Protein AF-A0A7C6R440-F1 (afdb_monomer)

Foldseek 3Di:
DDPPDDDDDDQLQPPDLVVLLVCCVVVVDPQVCCCPRNVWHADPVSHTPPVSSVVSSVVVVVVD

Sequence (64 aa):
LQTAGGGGFGPPLEREPERVRRDVLEGLIERQTAEEIYGVVLTEQLAVDEERTREKRQKLRSSH

pLDDT: mean 83.58, std 17.83, range [40.41, 96.25]

Structure (mmCIF, N/CA/C/O backbone):
data_AF-A0A7C6R440-F1
#
_entry.id   AF-A0A7C6R440-F1
#
loop_
_atom_site.group_PDB
_atom_site.id
_atom_site.type_symbol
_atom_site.label_atom_id
_atom_site.label_alt_id
_atom_site.label_comp_id
_atom_site.label_asym_id
_atom_site.label_entity_id
_atom_site.label_seq_id
_atom_site.pdbx_PDB_ins_code
_atom_site.Cartn_x
_atom_site.Cartn_y
_atom_site.Cartn_z
_atom_site.occupancy
_atom_site.B_iso_or_equiv
_atom_site.auth_seq_id
_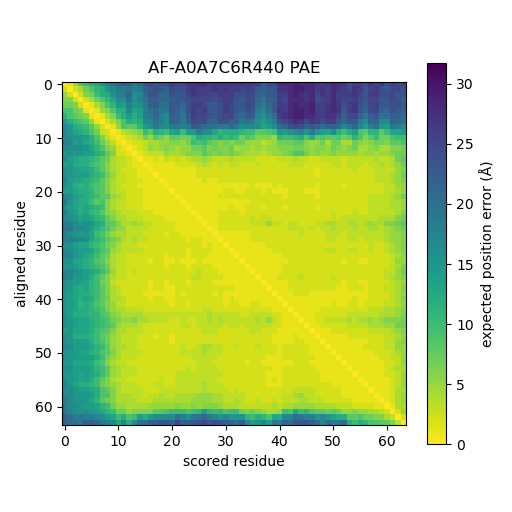atom_site.auth_comp_id
_atom_site.auth_asym_id
_atom_site.auth_atom_id
_atom_site.pdbx_PDB_model_num
ATOM 1 N N . LEU A 1 1 ? 4.773 25.007 -6.950 1.00 40.41 1 LEU A N 1
ATOM 2 C CA . LEU A 1 1 ? 4.412 23.945 -7.916 1.00 40.41 1 LEU A CA 1
ATOM 3 C C . LEU A 1 1 ? 5.366 22.782 -7.682 1.00 40.41 1 LEU A C 1
ATOM 5 O O . LEU A 1 1 ? 6.498 22.836 -8.137 1.00 40.41 1 LEU A O 1
ATOM 9 N N . GLN A 1 2 ? 4.977 21.823 -6.838 1.00 44.03 2 GLN A N 1
ATOM 10 C CA . GLN A 1 2 ? 5.818 20.670 -6.509 1.00 44.03 2 GLN A CA 1
ATOM 11 C C . GLN A 1 2 ? 5.660 19.628 -7.610 1.00 44.03 2 GLN A C 1
ATOM 13 O O . GLN A 1 2 ? 4.693 18.873 -7.640 1.00 44.03 2 GLN A O 1
ATOM 18 N N . THR A 1 3 ? 6.601 19.628 -8.543 1.00 49.62 3 THR A N 1
ATOM 19 C CA . THR A 1 3 ? 6.754 18.572 -9.537 1.00 49.62 3 THR A CA 1
ATOM 20 C C . THR A 1 3 ? 7.282 17.338 -8.802 1.00 49.62 3 THR A C 1
ATOM 22 O O . THR A 1 3 ? 8.485 17.208 -8.594 1.00 49.62 3 THR A O 1
ATOM 25 N N . ALA A 1 4 ? 6.390 16.473 -8.311 1.00 48.00 4 ALA A N 1
ATOM 26 C CA . ALA A 1 4 ? 6.800 15.195 -7.738 1.00 48.00 4 ALA A CA 1
ATOM 27 C C . ALA A 1 4 ? 7.372 14.329 -8.869 1.00 48.00 4 ALA A C 1
ATOM 29 O O . ALA A 1 4 ? 6.702 14.061 -9.867 1.00 48.00 4 ALA A O 1
ATOM 30 N N . GLY A 1 5 ? 8.654 14.000 -8.732 1.00 42.50 5 GLY A N 1
ATOM 31 C CA . GLY A 1 5 ? 9.498 13.449 -9.777 1.00 42.50 5 GLY A CA 1
ATOM 32 C C . GLY A 1 5 ? 8.985 12.139 -10.363 1.00 42.50 5 GLY A C 1
ATOM 33 O O . GLY A 1 5 ? 8.619 11.201 -9.657 1.00 42.50 5 GLY A O 1
ATOM 34 N N . GLY A 1 6 ? 9.052 12.058 -11.690 1.00 50.62 6 GLY A N 1
ATOM 35 C CA . GLY A 1 6 ? 9.306 10.789 -12.349 1.00 50.62 6 GLY A CA 1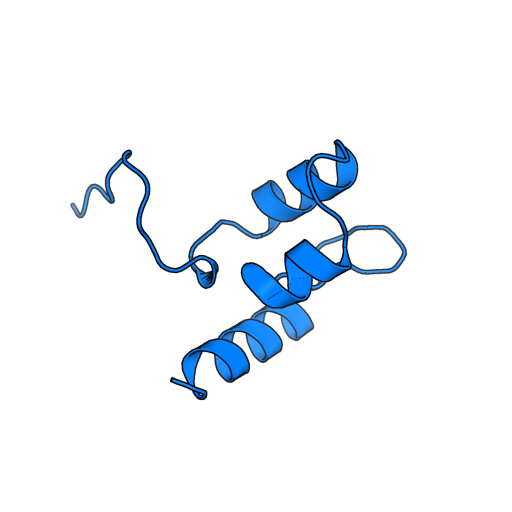
ATOM 36 C C . GLY A 1 6 ? 10.713 10.317 -11.972 1.00 50.62 6 GLY A C 1
ATOM 37 O O . GLY A 1 6 ? 11.685 11.017 -12.234 1.00 50.62 6 GLY A O 1
ATOM 38 N N . GLY A 1 7 ? 10.814 9.158 -11.323 1.00 43.66 7 GLY A N 1
ATOM 39 C CA . GLY A 1 7 ? 12.086 8.543 -10.930 1.00 43.66 7 GLY A CA 1
ATOM 40 C C . GLY A 1 7 ? 11.947 7.824 -9.594 1.00 43.66 7 GLY A C 1
ATOM 41 O O . GLY A 1 7 ? 12.002 8.449 -8.544 1.00 43.66 7 GLY A O 1
ATOM 42 N N . GLY A 1 8 ? 11.675 6.520 -9.640 1.00 55.31 8 GLY A N 1
ATOM 43 C CA . GLY A 1 8 ? 11.235 5.727 -8.496 1.00 55.31 8 GLY A CA 1
ATOM 44 C C . GLY A 1 8 ? 12.235 5.638 -7.343 1.00 55.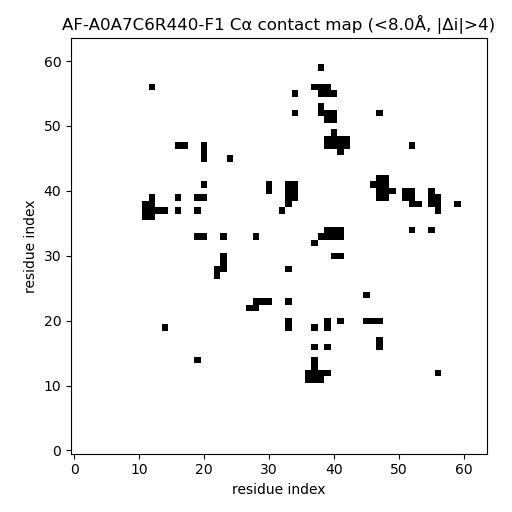31 8 GLY A C 1
ATOM 45 O O . GLY A 1 8 ? 13.316 5.100 -7.517 1.00 55.31 8 GLY A O 1
ATOM 46 N N . PHE A 1 9 ? 11.819 6.123 -6.171 1.00 45.69 9 PHE A N 1
ATOM 47 C CA . PHE A 1 9 ? 12.088 5.587 -4.826 1.00 45.69 9 PHE A CA 1
ATOM 48 C C . PHE A 1 9 ? 11.243 6.403 -3.820 1.00 45.69 9 PHE A C 1
ATOM 50 O O . PHE A 1 9 ? 11.754 7.136 -2.982 1.00 45.69 9 PHE A O 1
ATOM 57 N N . GLY A 1 10 ? 9.916 6.359 -3.976 1.00 54.59 10 GLY A N 1
ATOM 58 C CA . GLY A 1 10 ? 8.967 6.849 -2.967 1.00 54.59 10 GLY A CA 1
ATOM 59 C C . GLY A 1 10 ? 8.475 5.680 -2.108 1.00 54.59 10 GLY A C 1
ATOM 60 O O . GLY A 1 10 ? 8.569 4.533 -2.565 1.00 54.59 10 GLY A O 1
ATOM 61 N N . PRO A 1 11 ? 7.957 5.918 -0.890 1.00 66.56 11 PRO A N 1
ATOM 62 C CA . PRO A 1 11 ? 7.358 4.860 -0.093 1.00 66.56 11 PRO A CA 1
ATOM 63 C C . PRO A 1 11 ? 6.334 4.097 -0.946 1.00 66.56 11 PRO A C 1
ATOM 65 O O . PRO A 1 11 ? 5.512 4.735 -1.610 1.00 66.56 11 PRO A O 1
ATOM 68 N N . PRO A 1 12 ? 6.324 2.754 -0.929 1.00 77.69 12 PRO A N 1
ATOM 69 C CA . PRO A 1 12 ? 5.350 1.958 -1.680 1.00 77.69 12 PRO A CA 1
ATOM 70 C C . PRO A 1 12 ? 3.891 2.404 -1.469 1.00 77.69 12 PRO A C 1
ATOM 72 O O . PRO A 1 12 ? 3.067 2.332 -2.378 1.00 77.69 12 PRO A O 1
ATOM 75 N N . LEU A 1 13 ? 3.598 2.958 -0.291 1.00 79.19 13 LEU A N 1
ATOM 76 C CA . LEU A 1 13 ? 2.292 3.479 0.116 1.00 79.19 13 LEU A CA 1
ATOM 77 C C . LEU A 1 13 ? 1.854 4.758 -0.617 1.00 79.19 13 LEU A C 1
ATOM 79 O O . LEU A 1 13 ? 0.687 5.133 -0.526 1.00 79.19 13 LEU A O 1
ATOM 83 N N . GLU A 1 14 ? 2.753 5.436 -1.331 1.00 81.19 14 GLU A N 1
ATOM 84 C CA . GLU A 1 14 ? 2.429 6.609 -2.155 1.00 81.19 14 GLU A CA 1
ATOM 85 C C . GLU A 1 14 ? 1.981 6.226 -3.569 1.00 81.19 14 GLU A C 1
ATOM 87 O O . GLU A 1 14 ? 1.467 7.069 -4.310 1.00 81.19 14 GLU A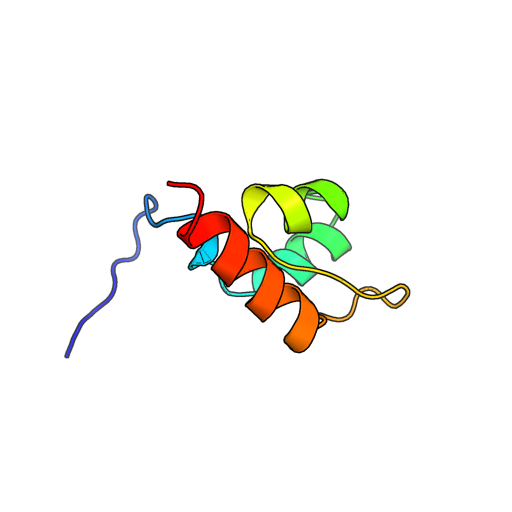 O 1
ATOM 92 N N . ARG A 1 15 ? 2.129 4.950 -3.965 1.00 85.94 15 ARG A N 1
ATOM 93 C CA . ARG A 1 15 ? 1.620 4.482 -5.257 1.00 85.94 15 ARG A CA 1
ATOM 94 C C . ARG A 1 15 ? 0.099 4.631 -5.290 1.00 85.94 15 ARG A C 1
ATOM 96 O O . ARG A 1 15 ? -0.606 4.377 -4.313 1.00 85.94 15 ARG A O 1
ATOM 103 N N . GLU A 1 16 ? -0.404 5.067 -6.435 1.00 90.06 16 GLU A N 1
ATOM 104 C CA . GLU A 1 16 ? -1.834 5.278 -6.646 1.00 90.06 16 GLU A CA 1
ATOM 105 C C . GLU A 1 16 ? -2.562 3.912 -6.599 1.00 90.06 16 GLU A C 1
ATOM 107 O O . GLU A 1 16 ? -2.099 2.982 -7.270 1.00 90.06 16 GLU A O 1
ATOM 112 N N . PRO A 1 17 ? -3.614 3.745 -5.769 1.00 93.56 17 PRO A N 1
ATOM 113 C CA . PRO A 1 17 ? -4.281 2.456 -5.575 1.00 93.56 17 PRO A CA 1
ATOM 114 C C . PRO A 1 17 ? -4.795 1.810 -6.862 1.00 93.56 17 PRO A C 1
ATOM 116 O O . PRO A 1 17 ? -4.669 0.597 -7.012 1.00 93.56 17 PRO A O 1
ATOM 119 N N . GLU A 1 18 ? -5.299 2.591 -7.816 1.00 93.44 18 GLU A N 1
ATOM 120 C CA . GLU A 1 18 ? -5.837 2.066 -9.071 1.00 93.44 18 GLU A CA 1
ATOM 121 C C . GLU A 1 18 ? -4.756 1.525 -10.000 1.00 93.44 18 GLU A C 1
ATOM 123 O O . GLU A 1 18 ? -4.980 0.534 -10.700 1.00 93.44 18 GLU A O 1
ATOM 128 N N . ARG A 1 19 ? -3.547 2.094 -9.966 1.00 93.88 19 ARG A N 1
ATOM 129 C CA . ARG A 1 19 ? -2.379 1.475 -10.607 1.00 93.88 19 ARG A CA 1
ATOM 130 C C . ARG A 1 19 ? -2.059 0.117 -9.994 1.00 93.88 19 ARG A C 1
ATOM 132 O O . ARG A 1 19 ? -1.824 -0.818 -10.745 1.00 93.88 19 ARG A O 1
ATOM 139 N N . VAL A 1 20 ? -2.094 -0.008 -8.668 1.00 94.06 20 VAL A N 1
ATOM 140 C CA . VAL A 1 20 ? -1.850 -1.295 -7.989 1.00 94.06 20 VAL A CA 1
ATOM 141 C C . VAL A 1 20 ? -2.961 -2.300 -8.307 1.00 94.06 20 VAL A C 1
ATOM 143 O O . VAL A 1 20 ? -2.669 -3.456 -8.596 1.00 94.06 20 VAL A O 1
ATOM 146 N N . ARG A 1 21 ? -4.227 -1.861 -8.343 1.00 95.56 21 ARG A N 1
ATOM 147 C CA . ARG A 1 21 ? -5.356 -2.683 -8.804 1.00 95.56 21 ARG A CA 1
ATOM 148 C C . ARG A 1 21 ? -5.110 -3.216 -10.209 1.00 95.56 21 ARG A C 1
ATOM 150 O O . ARG A 1 21 ? -5.299 -4.402 -10.450 1.00 95.56 21 ARG A O 1
ATOM 157 N N . ARG A 1 22 ? -4.698 -2.350 -11.138 1.00 95.81 22 ARG A N 1
ATOM 158 C CA . ARG A 1 22 ? -4.386 -2.760 -12.510 1.00 95.81 22 ARG A CA 1
ATOM 159 C C . ARG A 1 22 ? -3.243 -3.770 -12.544 1.00 95.81 22 ARG A C 1
ATOM 161 O O . ARG A 1 22 ? -3.377 -4.765 -13.236 1.00 95.81 22 ARG A O 1
ATOM 168 N N . ASP A 1 23 ? -2.186 -3.562 -11.761 1.00 94.75 23 ASP A N 1
ATOM 169 C CA . ASP A 1 23 ? -1.068 -4.507 -11.679 1.00 94.75 23 ASP A CA 1
ATOM 170 C C . ASP A 1 23 ? -1.550 -5.900 -11.196 1.00 94.75 23 ASP A C 1
ATOM 172 O O . ASP A 1 23 ? -1.091 -6.920 -11.706 1.00 94.75 23 ASP A O 1
ATOM 176 N N . VAL A 1 24 ? -2.532 -5.963 -10.283 1.00 95.44 24 VAL A N 1
ATOM 177 C CA . VAL A 1 24 ? -3.190 -7.226 -9.880 1.00 95.44 24 VAL A CA 1
ATOM 178 C C . VAL A 1 24 ? -4.052 -7.813 -11.001 1.00 95.44 24 VAL A C 1
ATOM 180 O O . VAL A 1 24 ? -3.999 -9.015 -11.251 1.00 95.44 24 VAL A O 1
ATOM 183 N N . LEU A 1 25 ? -4.844 -6.986 -11.690 1.00 94.88 25 LEU A N 1
ATOM 184 C CA . LEU A 1 25 ? -5.700 -7.424 -12.802 1.00 94.88 25 LEU A CA 1
ATOM 185 C C . LEU A 1 25 ? -4.888 -7.958 -13.990 1.00 94.88 25 LEU A C 1
ATOM 187 O O . LEU A 1 25 ? -5.322 -8.888 -14.664 1.00 94.88 25 LEU A O 1
ATOM 191 N N . GLU A 1 26 ? -3.713 -7.382 -14.232 1.00 95.81 26 GLU A N 1
ATOM 192 C CA . GLU A 1 26 ? -2.759 -7.807 -15.259 1.00 95.81 26 GLU A CA 1
ATOM 193 C C . GLU A 1 26 ? -1.911 -9.013 -14.813 1.00 95.81 26 GLU A C 1
ATOM 195 O O . GLU A 1 26 ? -1.140 -9.547 -15.609 1.00 95.81 26 GLU A O 1
ATOM 200 N N . GLY A 1 27 ? -2.047 -9.462 -13.558 1.00 94.75 27 GLY A N 1
ATOM 201 C CA . GLY A 1 27 ? -1.277 -10.575 -12.999 1.00 94.75 27 GLY A CA 1
ATOM 202 C C . GLY A 1 27 ? 0.206 -10.258 -12.787 1.00 94.75 27 GLY A C 1
ATOM 203 O O . GLY A 1 27 ? 1.014 -11.174 -12.660 1.00 94.75 27 GLY A O 1
ATOM 204 N N . LEU A 1 28 ? 0.579 -8.973 -12.756 1.00 95.38 28 LEU A N 1
ATOM 205 C CA . LEU A 1 28 ? 1.947 -8.527 -12.477 1.00 95.38 28 LEU A CA 1
ATOM 206 C C . LEU A 1 28 ? 2.317 -8.734 -11.005 1.00 95.38 28 LEU A C 1
ATOM 208 O O . LEU A 1 28 ? 3.483 -8.966 -10.687 1.00 95.38 28 LEU A O 1
ATOM 212 N N . ILE A 1 29 ? 1.327 -8.625 -10.117 1.00 94.31 29 ILE A N 1
ATOM 213 C CA . ILE A 1 29 ? 1.452 -8.861 -8.678 1.00 94.31 29 ILE A CA 1
ATOM 214 C C . ILE A 1 29 ? 0.220 -9.602 -8.152 1.00 94.31 29 ILE A C 1
ATOM 216 O O . ILE A 1 29 ? -0.856 -9.556 -8.748 1.00 94.31 29 ILE A O 1
ATOM 220 N N . GLU A 1 30 ? 0.349 -10.244 -6.995 1.00 94.75 30 GLU A N 1
ATOM 221 C CA . GLU A 1 30 ? -0.781 -10.888 -6.325 1.00 94.75 30 GLU A CA 1
ATOM 222 C C . GLU A 1 30 ? -1.566 -9.899 -5.449 1.00 94.75 30 GLU A C 1
ATOM 224 O O . GLU A 1 30 ? -1.036 -8.886 -4.980 1.00 94.75 30 GLU A O 1
ATOM 229 N N . ARG A 1 31 ? -2.834 -10.228 -5.156 1.00 94.12 31 ARG A N 1
ATOM 230 C CA . ARG A 1 31 ? -3.677 -9.470 -4.208 1.00 94.12 31 ARG A CA 1
ATOM 231 C C . ARG A 1 31 ? -2.994 -9.269 -2.852 1.00 94.12 31 ARG A C 1
ATOM 2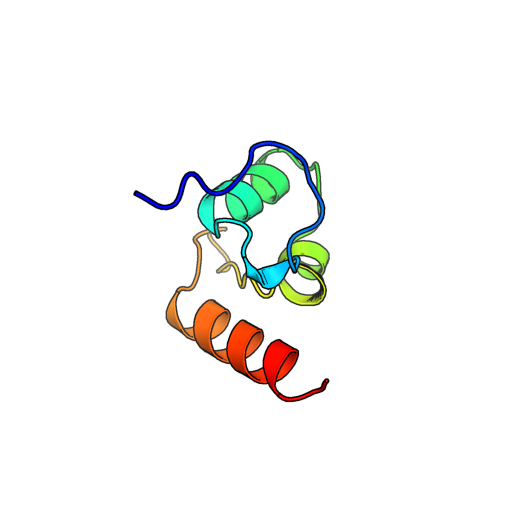33 O O . ARG A 1 31 ? -3.064 -8.183 -2.287 1.00 94.12 31 ARG A O 1
ATOM 240 N N . GLN A 1 32 ? -2.312 -10.298 -2.353 1.00 93.81 32 GLN A N 1
ATOM 241 C CA . GLN A 1 32 ? -1.589 -10.229 -1.086 1.00 93.81 32 GLN A CA 1
ATOM 242 C C . GLN A 1 32 ? -0.427 -9.226 -1.154 1.00 93.81 32 GLN A C 1
ATOM 244 O O . GLN A 1 32 ? -0.262 -8.406 -0.254 1.00 93.81 32 GLN A O 1
ATOM 249 N N . THR A 1 33 ? 0.326 -9.214 -2.259 1.00 93.88 33 THR A N 1
ATOM 250 C CA . THR A 1 33 ? 1.410 -8.247 -2.489 1.00 93.88 33 THR A CA 1
ATOM 251 C C . THR A 1 33 ? 0.891 -6.808 -2.530 1.00 93.88 33 THR A C 1
ATOM 253 O O . THR A 1 33 ? 1.522 -5.910 -1.967 1.00 93.88 33 THR A O 1
ATOM 256 N N . ALA A 1 34 ? -0.267 -6.576 -3.161 1.00 94.62 34 ALA A N 1
ATOM 257 C CA . ALA A 1 34 ? -0.924 -5.268 -3.167 1.00 94.62 34 ALA A CA 1
ATOM 258 C C . ALA A 1 34 ? -1.197 -4.762 -1.739 1.00 94.62 34 ALA A C 1
ATOM 260 O O . ALA A 1 34 ? -0.903 -3.605 -1.421 1.00 94.62 34 ALA A O 1
ATOM 261 N N . GLU A 1 35 ? -1.683 -5.640 -0.863 1.00 94.31 35 GLU A N 1
ATOM 262 C CA . GLU A 1 35 ? -2.009 -5.295 0.518 1.00 94.31 35 GLU A CA 1
ATOM 263 C C . GLU A 1 35 ? -0.763 -5.106 1.398 1.00 94.31 35 GLU A C 1
ATOM 265 O O . GLU A 1 35 ? -0.692 -4.146 2.168 1.00 94.31 35 GLU A O 1
ATOM 270 N N . GLU A 1 36 ? 0.210 -6.010 1.323 1.00 91.19 36 GLU A N 1
ATOM 271 C CA . GLU A 1 36 ? 1.370 -6.013 2.222 1.00 91.19 36 GLU A CA 1
ATOM 272 C C . GLU A 1 36 ? 2.391 -4.932 1.870 1.00 91.19 36 GLU A C 1
ATOM 274 O O . GLU A 1 36 ? 2.889 -4.241 2.758 1.00 91.19 36 GLU A O 1
ATOM 279 N N . ILE A 1 37 ? 2.684 -4.764 0.577 1.00 90.62 37 ILE A N 1
ATOM 280 C CA . ILE A 1 37 ? 3.723 -3.840 0.114 1.00 90.62 37 ILE A CA 1
ATOM 281 C C . ILE A 1 37 ? 3.137 -2.449 -0.107 1.00 90.62 37 ILE A C 1
ATOM 283 O O . ILE A 1 37 ? 3.671 -1.462 0.392 1.00 90.62 37 ILE A O 1
ATOM 287 N N . TYR A 1 38 ? 2.028 -2.349 -0.843 1.00 92.44 38 TYR A N 1
ATOM 288 C CA . TYR A 1 38 ? 1.458 -1.059 -1.250 1.00 92.44 38 TYR A CA 1
ATOM 289 C C . TYR A 1 38 ? 0.352 -0.556 -0.310 1.00 92.44 38 TYR A C 1
ATOM 291 O O . TYR A 1 38 ? -0.141 0.570 -0.468 1.00 92.44 38 TYR A O 1
ATOM 299 N N . GLY A 1 39 ? -0.057 -1.373 0.665 1.00 95.00 39 GLY A N 1
ATOM 300 C CA . GLY A 1 39 ? -1.163 -1.057 1.563 1.00 95.00 39 GLY A CA 1
ATOM 301 C C . GLY A 1 39 ? -2.511 -0.958 0.850 1.00 95.00 39 GLY A C 1
ATOM 302 O O . GLY A 1 39 ? -3.403 -0.304 1.378 1.00 95.00 39 GLY A O 1
ATOM 303 N N . VAL A 1 40 ? -2.641 -1.515 -0.359 1.00 95.94 40 VAL A N 1
ATOM 304 C CA . VAL A 1 40 ? -3.856 -1.449 -1.182 1.00 95.94 40 VAL A CA 1
ATOM 305 C C . VAL A 1 40 ? -4.666 -2.712 -0.970 1.00 95.94 40 VAL A C 1
ATOM 307 O O . VAL A 1 40 ? -4.224 -3.805 -1.307 1.00 95.94 40 VAL A O 1
ATOM 310 N N . VAL A 1 41 ? -5.863 -2.549 -0.422 1.00 96.00 41 VAL A N 1
ATOM 311 C CA . VAL A 1 41 ? -6.795 -3.648 -0.185 1.00 96.00 41 VAL A CA 1
ATOM 312 C C . VAL A 1 41 ? -7.784 -3.687 -1.342 1.00 96.00 41 VAL A C 1
ATOM 314 O O . VAL A 1 41 ? -8.397 -2.669 -1.671 1.00 96.00 41 VAL A O 1
ATOM 317 N N . LEU A 1 42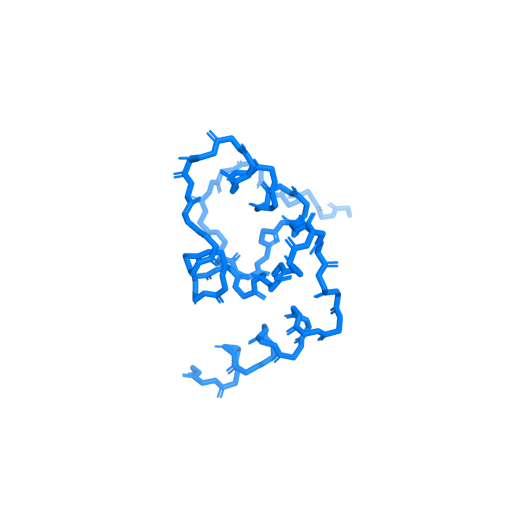 ? -7.920 -4.854 -1.970 1.00 96.00 42 LEU A N 1
ATOM 318 C CA . LEU A 1 42 ? -8.893 -5.087 -3.034 1.00 96.00 42 LEU A CA 1
ATOM 319 C C . LEU A 1 42 ? -10.050 -5.944 -2.514 1.00 96.00 42 LEU A C 1
ATOM 321 O O . LEU A 1 42 ? -9.833 -6.875 -1.740 1.00 96.00 42 LEU A O 1
ATOM 325 N N . THR A 1 43 ? -11.266 -5.652 -2.965 1.00 95.12 43 THR A N 1
ATOM 326 C CA . THR A 1 4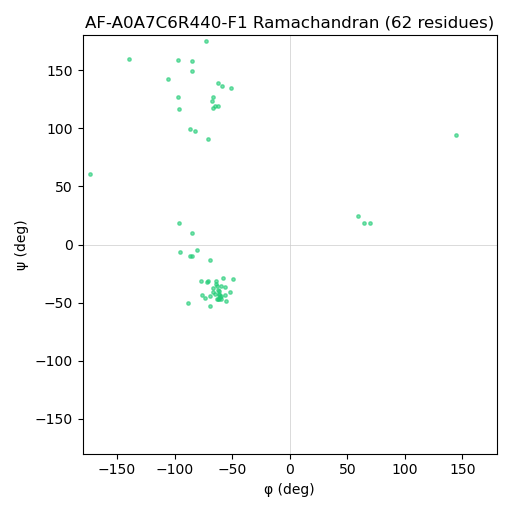3 ? -12.457 -6.459 -2.676 1.00 95.12 43 THR A CA 1
ATOM 327 C C . THR A 1 43 ? -12.436 -7.785 -3.447 1.00 95.12 43 THR A C 1
ATOM 329 O O . THR A 1 43 ? -11.590 -8.013 -4.316 1.00 95.12 43 THR A O 1
ATOM 332 N N . GLU A 1 44 ? -13.413 -8.660 -3.193 1.00 92.81 44 GLU A N 1
ATOM 333 C CA . GLU A 1 44 ? -13.601 -9.893 -3.978 1.00 92.81 44 GLU A CA 1
ATOM 334 C C . GLU A 1 44 ? -13.819 -9.621 -5.475 1.00 92.81 44 GLU A C 1
ATOM 336 O O . GLU A 1 44 ? -13.434 -10.423 -6.320 1.00 92.81 44 GLU A O 1
ATOM 341 N N . GLN A 1 45 ? -14.382 -8.461 -5.822 1.00 94.88 45 GLN A N 1
ATOM 342 C CA . GLN A 1 45 ? -14.572 -8.014 -7.205 1.00 94.88 45 GLN A CA 1
ATOM 343 C C . GLN A 1 45 ? -13.327 -7.319 -7.781 1.00 94.88 45 GLN A C 1
ATOM 345 O O . GLN A 1 45 ? -13.406 -6.719 -8.850 1.00 94.88 45 GLN A O 1
ATOM 350 N N . LEU A 1 46 ? -12.191 -7.372 -7.077 1.00 92.31 46 LEU A N 1
ATOM 351 C CA . LEU A 1 46 ? -10.944 -6.691 -7.432 1.00 92.31 46 LEU A CA 1
ATOM 352 C C . LEU A 1 46 ? -11.091 -5.166 -7.542 1.00 92.31 46 LEU A C 1
ATOM 354 O O . LEU A 1 46 ? -10.304 -4.522 -8.229 1.00 92.31 46 LEU A O 1
ATOM 358 N N . ALA A 1 47 ? -12.074 -4.569 -6.862 1.00 95.44 47 ALA A N 1
ATOM 359 C CA . ALA A 1 47 ? -12.189 -3.119 -6.738 1.00 95.44 47 ALA A CA 1
ATOM 360 C C . ALA A 1 47 ? -11.325 -2.622 -5.571 1.00 95.44 47 ALA A C 1
ATOM 362 O O . ALA A 1 47 ? -11.140 -3.346 -4.596 1.00 95.44 47 ALA A O 1
ATOM 363 N N . VAL A 1 48 ? -10.799 -1.397 -5.651 1.00 95.62 48 VAL A N 1
ATOM 364 C CA . VAL A 1 48 ? -10.070 -0.800 -4.523 1.00 95.62 48 VAL A CA 1
ATOM 365 C C . VAL A 1 48 ? -11.048 -0.527 -3.386 1.00 95.62 48 VAL A C 1
ATOM 367 O O . VAL A 1 48 ? -12.022 0.202 -3.559 1.00 95.62 48 VAL A O 1
ATOM 370 N N . ASP A 1 49 ? -10.759 -1.083 -2.214 1.00 96.25 49 ASP A N 1
ATOM 371 C CA . ASP A 1 49 ? -11.440 -0.727 -0.978 1.00 96.25 49 ASP A CA 1
ATOM 372 C C . ASP A 1 49 ? -10.725 0.476 -0.359 1.00 96.25 49 ASP A C 1
ATOM 374 O O . ASP A 1 49 ? -9.658 0.348 0.252 1.00 96.25 49 ASP A O 1
ATOM 378 N N . GLU A 1 50 ? -11.276 1.670 -0.567 1.00 93.62 50 GLU A N 1
ATOM 379 C CA . GLU A 1 50 ? -10.658 2.913 -0.106 1.00 93.62 50 GLU A CA 1
ATOM 380 C C . GLU A 1 50 ? -10.549 3.003 1.420 1.00 93.62 50 GLU A C 1
ATOM 382 O O . GLU A 1 50 ? -9.570 3.552 1.937 1.00 93.62 50 GLU A O 1
ATOM 387 N N . GLU A 1 51 ? -11.540 2.482 2.146 1.00 94.94 51 GLU A N 1
ATOM 388 C CA . GLU A 1 51 ? -11.578 2.528 3.606 1.00 94.94 51 GLU A CA 1
ATOM 389 C C . GLU A 1 51 ? -10.484 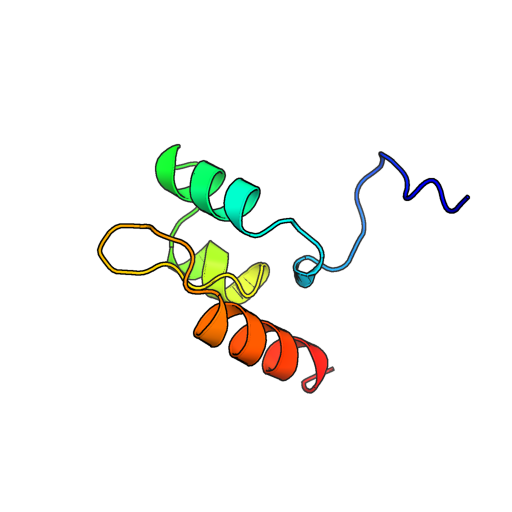1.623 4.175 1.00 94.94 51 GLU A C 1
ATOM 391 O O . GLU A 1 51 ? -9.597 2.081 4.904 1.00 94.94 51 GLU A O 1
ATOM 396 N N . ARG A 1 52 ? -10.457 0.362 3.739 1.00 94.94 52 ARG A N 1
ATOM 397 C CA . ARG A 1 52 ? -9.472 -0.630 4.185 1.00 94.94 52 ARG A CA 1
ATOM 398 C C . ARG A 1 52 ? -8.059 -0.286 3.721 1.00 94.94 52 ARG A C 1
ATOM 400 O O . ARG A 1 52 ? -7.114 -0.440 4.495 1.00 94.94 52 ARG A O 1
ATOM 407 N N . THR A 1 53 ? -7.899 0.249 2.508 1.00 94.12 53 THR A N 1
ATOM 408 C CA . THR A 1 53 ? -6.614 0.763 1.994 1.00 94.12 53 THR A CA 1
ATOM 409 C C . THR A 1 53 ? -6.084 1.892 2.874 1.00 94.12 53 THR A C 1
ATOM 411 O O . THR A 1 53 ? -4.907 1.911 3.241 1.00 94.12 53 THR A O 1
ATOM 414 N N . ARG A 1 54 ? -6.946 2.834 3.271 1.00 92.56 54 ARG A N 1
ATOM 415 C CA . ARG A 1 54 ? -6.560 3.946 4.146 1.00 92.56 54 ARG A CA 1
ATOM 416 C C . ARG A 1 54 ? -6.108 3.450 5.514 1.00 92.56 54 ARG A C 1
ATOM 418 O O . ARG A 1 54 ? -5.044 3.862 5.976 1.00 92.56 54 ARG A O 1
ATOM 425 N N . GLU A 1 55 ? -6.867 2.550 6.132 1.00 93.38 55 GLU A N 1
ATOM 426 C CA . GLU A 1 55 ? -6.498 1.929 7.409 1.00 93.38 55 GLU A CA 1
ATOM 427 C C . GLU A 1 55 ? -5.171 1.170 7.316 1.00 93.38 55 GLU A C 1
ATOM 429 O O . GLU A 1 55 ? -4.294 1.335 8.168 1.00 93.38 55 GLU A O 1
ATOM 434 N N . LYS A 1 56 ? -4.997 0.347 6.274 1.00 92.50 56 LYS A N 1
ATOM 435 C CA . LYS A 1 56 ? -3.783 -0.447 6.064 1.00 92.50 56 LYS A CA 1
ATOM 436 C C . LYS A 1 56 ? -2.565 0.458 5.903 1.00 92.50 56 LYS A C 1
ATOM 438 O O . LYS A 1 56 ? -1.565 0.259 6.589 1.00 92.50 56 LYS A O 1
ATOM 443 N N . ARG A 1 57 ? -2.665 1.503 5.077 1.00 90.75 57 ARG A N 1
ATOM 444 C CA . ARG A 1 57 ? -1.598 2.500 4.899 1.00 90.75 57 ARG A CA 1
ATOM 445 C C . ARG A 1 57 ? -1.285 3.255 6.185 1.00 90.75 57 ARG A C 1
ATOM 447 O O . ARG A 1 57 ? -0.116 3.507 6.449 1.00 90.75 57 ARG A O 1
ATOM 454 N N . GLN A 1 58 ? -2.283 3.601 6.999 1.00 89.56 58 GLN A N 1
ATOM 455 C CA . GLN A 1 58 ? -2.032 4.212 8.310 1.00 89.56 58 GLN A CA 1
ATOM 456 C C . GLN A 1 58 ? -1.248 3.267 9.225 1.00 89.56 58 GLN A C 1
ATOM 458 O O . GLN A 1 58 ? -0.232 3.674 9.779 1.00 89.56 58 GLN A O 1
ATOM 463 N N . LYS A 1 59 ? -1.648 1.992 9.311 1.00 88.50 59 LYS A N 1
ATOM 464 C CA . LYS A 1 59 ? -0.936 0.979 10.108 1.00 88.50 59 LYS A CA 1
ATOM 465 C C . LYS A 1 59 ? 0.506 0.776 9.637 1.00 88.50 59 LYS A C 1
ATOM 467 O O . LYS A 1 59 ? 1.412 0.771 10.463 1.00 88.50 59 LYS A O 1
ATOM 472 N N . LEU A 1 60 ? 0.725 0.667 8.325 1.00 85.56 60 LEU A N 1
ATOM 473 C CA . LEU A 1 60 ? 2.063 0.508 7.741 1.00 85.56 60 LEU A CA 1
ATOM 474 C C . LEU A 1 60 ? 2.954 1.738 7.985 1.00 85.56 60 LEU A C 1
ATOM 476 O O . LEU A 1 60 ? 4.157 1.587 8.162 1.00 85.56 60 LEU A O 1
ATOM 480 N N . ARG A 1 61 ? 2.370 2.942 8.057 1.00 81.81 61 ARG A N 1
ATOM 481 C CA . ARG A 1 61 ? 3.088 4.184 8.398 1.00 81.81 61 ARG A CA 1
ATOM 482 C C . ARG A 1 61 ? 3.392 4.336 9.887 1.00 81.81 61 ARG A C 1
ATOM 484 O O . ARG A 1 61 ? 4.382 4.971 10.212 1.00 81.81 61 ARG A O 1
ATOM 491 N N . SER A 1 62 ? 2.542 3.816 10.774 1.00 76.69 62 SER A N 1
ATOM 492 C CA . SER A 1 62 ? 2.733 3.891 12.233 1.00 76.69 62 SER A CA 1
ATOM 493 C C . SER A 1 62 ? 3.617 2.778 12.801 1.00 76.69 62 SER A C 1
ATOM 495 O O . SER A 1 62 ? 3.970 2.831 13.974 1.00 76.69 62 SER A O 1
ATOM 497 N N . SER A 1 63 ? 3.947 1.762 12.000 1.00 60.81 63 SER A N 1
ATOM 498 C CA . SER A 1 63 ? 4.808 0.639 12.391 1.00 60.81 63 SER A CA 1
ATOM 499 C C . SER A 1 63 ? 6.280 0.827 11.973 1.00 60.81 63 SER A C 1
ATOM 501 O O . SER A 1 63 ? 7.014 -0.159 11.889 1.00 60.81 63 SER A O 1
ATOM 503 N N . HIS A 1 64 ? 6.702 2.059 11.680 1.00 47.66 64 HIS A N 1
ATOM 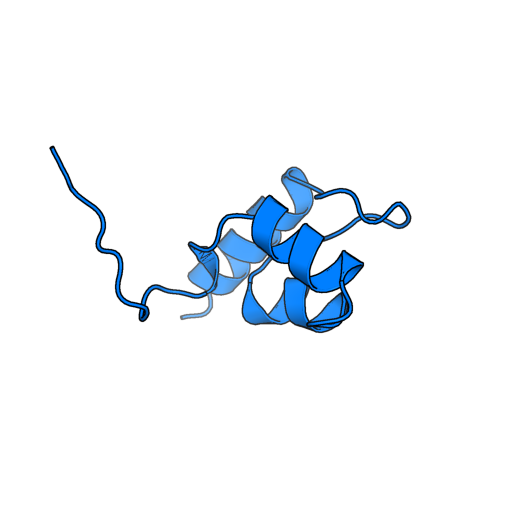504 C CA . HIS A 1 64 ? 8.083 2.476 11.396 1.00 47.66 64 HIS A CA 1
ATOM 505 C C . HIS A 1 64 ? 8.424 3.702 12.244 1.00 47.66 64 HIS A C 1
ATOM 507 O O . HIS A 1 64 ? 9.617 3.851 12.580 1.00 47.66 64 HIS A O 1
#

Secondary structure (DSSP, 8-state):
---PPSSS-S-GGGS-HHHHHHHHHTTSS-HHHHHHHH---B-TTS-B-HHHHHHHHHHHHHT-

Radius of gyration: 12.12 Å; Cα contacts (8 Å, |Δi|>4): 68; chains: 1; bounding box: 27×35×28 Å

Mean predicted aligned error: 6.77 Å

Nearest PDB structures (foldseek):
  5l9w-assembly1_A  TM=8.990E-01  e=2.940E-03  Aromatoleum aromaticum EbN1
  6yra-assembly2_D  TM=8.294E-01  e=2.988E-01  Pseudomonas jessenii

Solvent-accessible surface area (backbone atoms only — not comparable to full-atom values): 3888 Å² total; per-residue (Å²): 134,85,78,79,70,90,74,94,82,69,65,52,61,73,56,59,59,68,61,50,42,46,35,37,75,72,63,76,42,51,69,65,51,32,34,74,60,34,19,33,35,62,45,98,85,62,43,78,35,67,68,58,17,50,53,41,36,49,51,64,62,72,75,112